Protein AF-A0A349WDJ1-F1 (afdb_monomer)

Sequence (124 aa):
MTLADYLPVLIQILIVIGIGAGILVASHIFGQRAAKSKIKDSPYECGLASDTGGETRYSVKFYITAMLFILFDIDVVFLIPWVLSHRDFVAAGIPILGPMLFFTFVLVAGLIYELKSGALEWEK

Mean predicted aligned error: 7.92 Å

Foldseek 3Di:
DDPVVCVVVVVVVVVVVVVVVVVVVCCVVVPDDDDDDPVVPADDDVPDHDDPPDDDDDDCLVVLVVVVVVVVVVLVVVVVVCVVCVVVCVVVVHPVVVVVVVSVVVVVVVVVVCVVVCSNPPDD

pLDDT: mean 88.57, std 8.14, range [53.84, 98.31]

Solvent-accessible surface area (backbone atoms only — not comparable to full-atom values): 7697 Å² total; per-residue (Å²): 137,59,81,70,75,49,47,66,59,53,53,51,53,52,49,53,52,47,51,55,51,48,52,52,48,48,46,66,72,74,46,90,76,74,82,89,42,79,76,76,76,43,75,91,48,93,87,48,83,72,78,84,84,66,90,77,81,76,64,66,60,64,55,49,47,52,53,52,50,53,52,54,52,55,53,49,64,60,49,50,62,48,68,75,43,44,68,60,38,52,74,70,70,44,78,59,61,62,63,49,51,51,52,52,47,52,54,53,51,50,52,53,50,42,61,73,69,46,64,79,61,84,80,130

Secondary structure (DSSP, 8-state):
--GGGGHHHHHHHHHHHHHHHHHHHHHHHHS-PPPP-TTTSS--STTS-----------HHHHHHHHHHHHHHHHHHHHHHHHHHHHHHHHTT--THHHHHHHHHHHHHHHHHHHHHTTT----

Radius of gyration: 25.5 Å; Cα contacts (8 Å, |Δi|>4): 23; chains: 1; bounding box: 49×48×59 Å

Structure (mmCIF, N/CA/C/O backbone):
data_AF-A0A349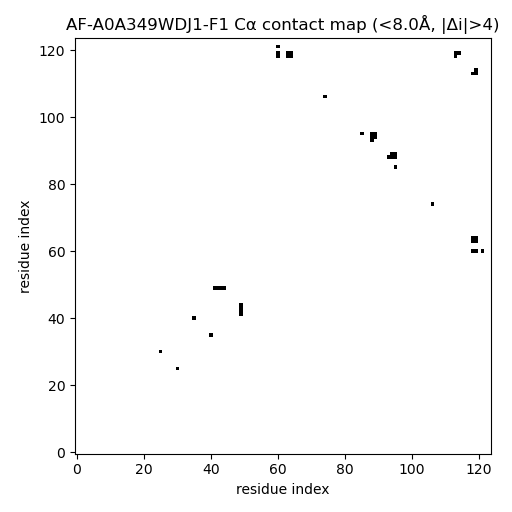WDJ1-F1
#
_entry.id   AF-A0A349WDJ1-F1
#
loop_
_atom_site.group_PDB
_atom_site.id
_atom_site.type_symbol
_atom_site.label_atom_id
_atom_site.label_alt_id
_atom_site.label_comp_id
_atom_site.label_asym_id
_atom_site.label_entity_id
_atom_site.label_seq_id
_atom_site.pdbx_PDB_ins_code
_atom_site.Cartn_x
_atom_site.Cartn_y
_atom_site.Cartn_z
_atom_site.occupancy
_atom_site.B_iso_or_equiv
_atom_site.auth_seq_id
_atom_site.auth_comp_id
_atom_site.auth_asym_id
_atom_site.auth_atom_id
_atom_site.pdbx_PDB_model_num
ATOM 1 N N . MET A 1 1 ? 6.863 -21.993 -15.317 1.00 72.19 1 MET A N 1
ATOM 2 C CA . MET A 1 1 ? 6.132 -22.109 -14.043 1.00 72.19 1 MET A CA 1
ATOM 3 C C . MET A 1 1 ? 4.934 -22.994 -14.285 1.00 72.19 1 MET A C 1
ATOM 5 O O . MET A 1 1 ? 4.154 -22.705 -15.186 1.00 72.19 1 MET A O 1
ATOM 9 N N . THR A 1 2 ? 4.850 -24.112 -13.578 1.00 89.69 2 THR A N 1
ATOM 10 C CA . THR A 1 2 ? 3.674 -24.988 -13.620 1.00 89.69 2 THR A CA 1
ATOM 11 C C . THR A 1 2 ? 2.745 -24.626 -12.466 1.00 89.69 2 THR A C 1
ATOM 13 O O . THR A 1 2 ? 3.179 -24.017 -11.491 1.00 89.69 2 THR A O 1
ATOM 16 N N . LEU A 1 3 ? 1.467 -25.006 -12.537 1.00 85.69 3 LEU A N 1
ATOM 17 C CA . LEU A 1 3 ? 0.526 -24.758 -11.436 1.00 85.69 3 LEU A CA 1
ATOM 18 C C . LEU A 1 3 ? 1.010 -25.375 -10.106 1.00 85.69 3 LEU A C 1
ATOM 20 O O . LEU A 1 3 ? 0.710 -24.854 -9.035 1.00 85.69 3 LEU A O 1
ATOM 24 N N . ALA A 1 4 ? 1.807 -26.446 -10.177 1.00 93.38 4 ALA A N 1
ATOM 25 C CA . ALA A 1 4 ? 2.386 -27.106 -9.014 1.00 93.38 4 ALA A CA 1
ATOM 26 C C . ALA A 1 4 ? 3.361 -26.211 -8.226 1.00 93.38 4 ALA A C 1
ATOM 28 O O . ALA A 1 4 ? 3.482 -26.380 -7.015 1.00 93.38 4 ALA A O 1
ATOM 29 N N . ASP A 1 5 ? 3.984 -25.217 -8.867 1.00 93.69 5 ASP A N 1
ATOM 30 C CA . ASP A 1 5 ? 4.934 -24.306 -8.213 1.00 93.69 5 ASP A CA 1
ATOM 31 C C . ASP A 1 5 ? 4.238 -23.388 -7.184 1.00 93.69 5 ASP A C 1
ATOM 33 O O . ASP A 1 5 ? 4.878 -22.879 -6.266 1.00 93.69 5 ASP A O 1
ATOM 37 N N . TYR A 1 6 ? 2.914 -23.213 -7.291 1.00 94.56 6 TYR A N 1
ATOM 38 C CA . TYR A 1 6 ? 2.098 -22.428 -6.355 1.00 94.56 6 TYR A CA 1
ATOM 39 C C . TYR A 1 6 ? 1.537 -23.254 -5.188 1.00 94.56 6 TYR A C 1
ATOM 41 O O . TYR A 1 6 ? 0.995 -22.691 -4.234 1.00 94.56 6 TYR A O 1
ATOM 49 N N . LEU A 1 7 ? 1.677 -24.584 -5.227 1.00 95.44 7 LEU A N 1
ATOM 50 C CA . LEU A 1 7 ? 1.163 -25.477 -4.188 1.00 95.44 7 LEU A CA 1
ATOM 51 C C . LEU A 1 7 ? 1.736 -25.169 -2.787 1.00 95.44 7 LEU A C 1
ATOM 53 O O . LEU A 1 7 ? 0.948 -25.142 -1.839 1.00 95.44 7 LEU A O 1
ATOM 57 N N . PRO A 1 8 ? 3.041 -24.862 -2.614 1.00 96.06 8 PRO A N 1
ATOM 58 C CA . PRO A 1 8 ? 3.583 -24.481 -1.308 1.00 96.06 8 PRO A CA 1
ATOM 59 C C . PRO A 1 8 ? 2.926 -23.222 -0.727 1.00 96.06 8 PRO A C 1
ATOM 61 O O . PRO A 1 8 ? 2.638 -23.177 0.468 1.00 96.06 8 PRO A O 1
ATOM 64 N N . VAL A 1 9 ? 2.632 -22.226 -1.571 1.00 96.31 9 VAL A N 1
ATOM 65 C CA . VAL A 1 9 ? 1.973 -20.975 -1.157 1.00 96.31 9 VAL A CA 1
ATOM 66 C C . VAL A 1 9 ? 0.547 -21.253 -0.687 1.00 96.31 9 VAL A C 1
ATOM 68 O O . VAL A 1 9 ? 0.133 -20.768 0.365 1.00 96.31 9 VAL A O 1
ATOM 71 N N . LEU A 1 10 ? -0.194 -22.086 -1.423 1.00 96.19 10 LEU A N 1
ATOM 72 C CA . LEU A 1 10 ? -1.543 -22.492 -1.030 1.00 96.19 10 LEU A CA 1
ATOM 73 C C . LEU A 1 10 ? -1.539 -23.233 0.313 1.00 96.19 10 LEU A C 1
ATOM 75 O O . LEU A 1 10 ? -2.344 -22.923 1.190 1.00 96.19 10 LEU A O 1
ATOM 79 N N . ILE A 1 11 ? -0.613 -24.180 0.497 1.00 97.06 11 ILE A N 1
ATOM 80 C CA . ILE A 1 11 ? -0.467 -24.917 1.757 1.00 97.06 11 ILE A CA 1
ATOM 81 C C . ILE A 1 11 ? -0.161 -23.952 2.909 1.00 97.06 11 ILE A C 1
ATOM 83 O O . ILE A 1 11 ? -0.771 -24.062 3.970 1.00 97.06 11 ILE A O 1
ATOM 87 N N . GLN A 1 12 ? 0.723 -22.971 2.704 1.00 97.56 12 GLN A N 1
ATOM 88 C CA . GLN A 1 12 ? 1.040 -21.968 3.720 1.00 97.56 12 GLN A CA 1
ATOM 89 C C . GLN A 1 12 ? -0.190 -21.143 4.125 1.00 97.56 12 GLN A C 1
ATOM 91 O O . GLN A 1 12 ? -0.432 -20.962 5.319 1.00 97.56 12 GLN A O 1
ATOM 96 N N . ILE A 1 13 ? -0.992 -20.683 3.159 1.00 98.00 13 ILE A N 1
ATOM 97 C CA . ILE A 1 13 ? -2.237 -19.946 3.430 1.00 98.00 13 ILE A CA 1
ATOM 98 C C . ILE A 1 13 ? -3.196 -20.803 4.265 1.00 98.00 13 ILE A C 1
ATOM 100 O O . ILE A 1 13 ? -3.732 -20.335 5.271 1.00 98.00 13 ILE A O 1
ATOM 104 N N . LEU A 1 14 ? -3.376 -22.073 3.890 1.00 98.06 14 LEU A N 1
ATOM 105 C CA . LEU A 1 14 ? -4.249 -23.003 4.607 1.00 98.06 14 LEU A CA 1
ATOM 106 C C . LEU A 1 14 ? -3.771 -23.263 6.037 1.00 98.06 14 LEU A C 1
ATOM 108 O O . LEU A 1 14 ? -4.591 -23.298 6.951 1.00 98.06 14 LEU A O 1
ATOM 112 N N . ILE A 1 15 ? -2.461 -23.400 6.251 1.00 98.31 15 ILE A N 1
ATOM 113 C CA . ILE A 1 15 ? -1.883 -23.564 7.589 1.00 98.31 15 ILE A CA 1
ATOM 114 C C . ILE A 1 15 ? -2.142 -22.318 8.442 1.00 98.31 15 ILE A C 1
ATOM 116 O O . ILE A 1 15 ? -2.594 -22.455 9.575 1.00 98.31 15 ILE A O 1
ATOM 120 N N . VAL A 1 16 ? -1.908 -21.110 7.918 1.00 98.00 16 VAL A N 1
ATOM 121 C CA . VAL A 1 16 ? -2.117 -19.858 8.672 1.00 98.00 16 VAL A CA 1
ATOM 122 C C . VAL A 1 16 ? -3.583 -19.689 9.069 1.00 98.00 16 VAL A C 1
ATOM 124 O O . VAL A 1 16 ? -3.882 -19.424 10.235 1.00 98.00 16 VAL A O 1
ATOM 127 N N . ILE A 1 17 ? -4.504 -19.902 8.126 1.00 98.25 17 ILE A N 1
ATOM 128 C CA . ILE A 1 17 ? -5.946 -19.854 8.398 1.00 98.25 17 ILE A CA 1
ATOM 129 C C . ILE A 1 17 ? -6.334 -20.945 9.401 1.00 98.25 17 ILE A C 1
ATOM 131 O O . ILE A 1 17 ? -7.070 -20.671 10.347 1.00 98.25 17 ILE A O 1
ATOM 135 N N . GLY A 1 18 ? -5.814 -22.162 9.233 1.00 98.25 18 GLY A N 1
ATOM 136 C CA . GLY A 1 18 ? -6.082 -23.297 10.113 1.00 98.25 18 GLY A CA 1
ATOM 137 C C . GLY A 1 18 ? -5.610 -23.064 11.547 1.00 98.25 18 GLY A C 1
ATOM 138 O O . GLY A 1 18 ? -6.354 -23.344 12.482 1.00 98.25 18 GLY A O 1
ATOM 139 N N . ILE A 1 19 ? -4.419 -22.492 11.736 1.00 98.25 19 ILE A N 1
ATOM 140 C CA . ILE A 1 19 ? -3.901 -22.121 13.059 1.00 98.25 19 ILE A CA 1
ATOM 141 C C . ILE A 1 19 ? -4.766 -21.017 13.675 1.00 98.25 19 ILE A C 1
ATOM 143 O O . ILE A 1 19 ? -5.197 -21.159 14.817 1.00 98.25 19 ILE A O 1
ATOM 147 N N . GLY A 1 20 ? -5.064 -19.946 12.931 1.00 97.81 20 GLY A N 1
ATOM 148 C CA . GLY A 1 20 ? -5.896 -18.845 13.429 1.00 97.81 20 GLY A CA 1
ATOM 149 C C . GLY A 1 20 ? -7.292 -19.316 13.846 1.00 97.81 20 GLY A C 1
ATOM 150 O O . GLY A 1 20 ? -7.741 -19.044 14.960 1.00 97.81 20 GLY A O 1
ATOM 151 N N . ALA A 1 21 ? -7.948 -20.103 12.993 1.00 97.69 21 ALA A N 1
ATOM 152 C CA . ALA A 1 21 ? -9.237 -20.714 13.296 1.00 97.69 21 ALA A CA 1
ATOM 153 C C . ALA A 1 21 ? -9.142 -21.696 14.472 1.00 97.69 21 ALA A C 1
ATOM 155 O O . ALA A 1 21 ? -9.990 -21.670 15.360 1.00 97.69 21 ALA A O 1
ATOM 156 N N . GLY A 1 22 ? -8.093 -22.520 14.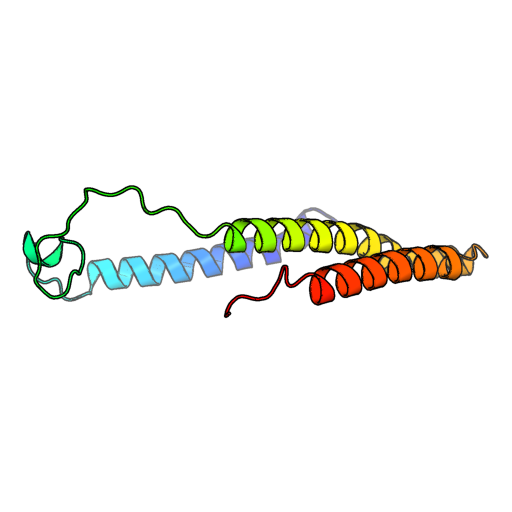522 1.00 97.69 22 GLY A N 1
ATOM 157 C CA . GLY A 1 22 ? -7.847 -23.468 15.606 1.00 97.69 22 GLY A CA 1
ATOM 158 C C . GLY A 1 22 ? -7.700 -22.782 16.963 1.00 97.69 22 GLY A C 1
ATOM 159 O O . GLY A 1 22 ? -8.313 -23.220 17.933 1.00 97.69 22 GLY A O 1
ATOM 160 N N . ILE A 1 23 ? -6.969 -21.665 17.026 1.00 96.94 23 ILE A N 1
ATOM 161 C CA . ILE A 1 23 ? -6.834 -20.848 18.240 1.00 96.94 23 ILE A CA 1
ATOM 162 C C . ILE A 1 23 ? -8.191 -20.273 18.656 1.00 96.94 23 ILE A C 1
ATOM 164 O O . ILE A 1 23 ? -8.557 -20.367 19.828 1.00 96.94 23 ILE A O 1
ATOM 168 N N . LEU A 1 24 ? -8.961 -19.715 17.716 1.00 96.31 24 LEU A N 1
ATOM 169 C CA . LEU A 1 24 ? -10.291 -19.171 18.010 1.00 96.31 24 LEU A CA 1
ATOM 170 C C . LEU A 1 24 ? -11.256 -20.256 18.507 1.00 96.31 24 LEU A C 1
ATOM 172 O O . LEU A 1 24 ? -11.977 -20.027 19.476 1.00 96.31 24 LEU A O 1
ATOM 176 N N . VAL A 1 25 ? -11.246 -21.447 17.902 1.00 96.25 25 VAL A N 1
ATOM 177 C CA . VAL A 1 25 ? -12.072 -22.592 18.320 1.00 96.25 25 VAL A CA 1
ATOM 178 C C . VAL A 1 25 ? -11.641 -23.107 19.692 1.00 96.25 25 VAL A C 1
ATOM 180 O O . VAL A 1 25 ? -12.488 -23.300 20.562 1.00 96.25 25 VAL A O 1
ATOM 183 N N . ALA A 1 26 ? -10.340 -23.274 19.928 1.00 95.69 26 ALA A N 1
ATOM 184 C CA . ALA A 1 26 ? -9.822 -23.682 21.229 1.00 95.69 26 ALA A CA 1
ATOM 185 C C . ALA A 1 26 ? -10.196 -22.663 22.316 1.00 95.69 26 ALA A C 1
ATOM 187 O O . ALA A 1 26 ? -10.696 -23.046 23.370 1.00 95.69 26 ALA A O 1
ATOM 188 N N . SER A 1 27 ? -10.049 -21.363 22.043 1.00 94.12 27 SER A N 1
ATOM 189 C CA . SER A 1 27 ? -10.490 -20.294 22.946 1.00 94.12 27 SER A CA 1
ATOM 190 C C . SER A 1 27 ? -12.005 -20.332 23.179 1.00 94.12 27 SER A C 1
ATOM 192 O O . SER A 1 27 ? -12.468 -20.168 24.306 1.00 94.12 27 SER A O 1
ATOM 194 N N . HIS A 1 28 ? -12.792 -20.619 22.140 1.00 90.31 28 HIS A N 1
ATOM 195 C CA . HIS A 1 28 ? -14.244 -20.734 22.240 1.00 90.31 28 HIS A CA 1
ATOM 196 C C . HIS A 1 28 ? -14.684 -21.910 23.127 1.00 90.31 28 HIS A C 1
ATOM 198 O O . HIS A 1 28 ? -15.669 -21.762 23.851 1.00 90.31 28 HIS A O 1
ATOM 204 N N . ILE A 1 29 ? -13.981 -23.048 23.061 1.00 94.00 29 ILE A N 1
ATOM 205 C CA . ILE A 1 29 ? -14.301 -24.285 23.794 1.00 94.00 29 ILE A CA 1
ATOM 206 C C . ILE A 1 29 ? -13.759 -24.250 25.227 1.00 94.00 29 ILE A C 1
ATOM 208 O O . ILE A 1 29 ? -14.487 -24.568 26.163 1.00 94.00 29 ILE A O 1
ATOM 212 N N . PHE A 1 30 ? -12.491 -23.874 25.403 1.00 93.69 30 PHE A N 1
ATOM 213 C CA . PHE A 1 30 ? -11.793 -23.932 26.692 1.00 93.69 30 PHE A CA 1
ATOM 214 C C . PHE A 1 30 ? -11.828 -22.611 27.474 1.00 93.69 30 PHE A C 1
ATOM 216 O O . PHE A 1 30 ? -11.446 -22.577 28.643 1.00 93.69 30 PHE A O 1
ATOM 223 N N . GLY A 1 31 ? -12.263 -21.511 26.855 1.00 87.94 31 GLY A N 1
ATOM 224 C CA . GLY A 1 31 ? -12.324 -20.201 27.494 1.00 87.94 31 GLY A CA 1
ATOM 225 C C . GLY A 1 31 ? -13.380 -20.126 28.597 1.00 87.94 31 GLY A C 1
ATOM 226 O O . GLY A 1 31 ? -14.515 -20.578 28.435 1.00 87.94 31 GLY A O 1
ATOM 227 N N . GLN A 1 32 ? -13.026 -19.492 29.717 1.00 80.75 32 GLN A N 1
ATOM 228 C CA . GLN A 1 32 ? -13.964 -19.213 30.801 1.00 80.75 32 GLN A CA 1
ATOM 229 C C . GLN A 1 32 ? -15.030 -18.225 30.322 1.00 80.75 32 GLN A C 1
ATOM 231 O O . GLN A 1 32 ? -14.757 -17.049 30.077 1.00 80.75 32 GLN A O 1
ATOM 236 N N . ARG A 1 33 ? -16.267 -18.706 30.183 1.00 75.12 33 ARG A N 1
ATOM 237 C CA . ARG A 1 33 ? -17.401 -17.867 29.799 1.00 75.12 33 ARG A CA 1
ATOM 238 C C . ARG A 1 33 ? -18.132 -17.365 31.016 1.00 75.12 33 ARG A C 1
ATOM 240 O O . ARG A 1 33 ? -18.653 -18.144 31.807 1.00 75.12 33 ARG A O 1
ATOM 247 N N . ALA A 1 34 ? -18.253 -16.051 31.107 1.00 73.25 34 ALA A N 1
ATOM 248 C CA . ALA A 1 34 ? -19.247 -15.477 31.983 1.00 73.25 34 ALA A CA 1
ATOM 249 C C . ALA A 1 34 ? -20.642 -15.595 31.348 1.00 73.25 34 ALA A C 1
ATOM 251 O O . ALA A 1 34 ? -20.775 -15.562 30.123 1.00 73.25 34 ALA A O 1
ATOM 252 N N . ALA A 1 35 ? -21.681 -15.711 32.179 1.00 81.94 35 ALA A N 1
ATOM 253 C CA . ALA A 1 35 ? -23.060 -15.717 31.705 1.00 81.94 35 ALA A CA 1
ATOM 254 C C . ALA A 1 35 ? -23.335 -14.478 30.839 1.00 81.94 35 ALA A C 1
ATOM 256 O O . ALA A 1 35 ? -22.929 -13.362 31.196 1.00 81.94 35 ALA A O 1
ATOM 257 N N . LYS A 1 36 ? -24.017 -14.689 29.706 1.00 83.12 36 LYS A N 1
ATOM 258 C CA . LYS A 1 36 ? -24.480 -13.592 28.857 1.00 83.12 36 LYS A CA 1
ATOM 259 C C . LYS A 1 36 ? -25.395 -12.693 29.677 1.00 83.12 36 LYS A C 1
ATOM 261 O O . LYS A 1 36 ? -26.269 -13.168 30.398 1.00 83.12 36 LYS A O 1
ATOM 266 N N . SER A 1 37 ? -25.169 -11.395 29.580 1.00 85.50 37 SER A N 1
ATOM 267 C CA . SER A 1 37 ? -25.973 -10.377 30.241 1.00 85.50 37 SER A CA 1
ATOM 268 C C . SER A 1 37 ? -26.140 -9.227 29.273 1.00 85.50 37 SER A C 1
ATOM 270 O O . SER A 1 37 ? -25.201 -8.889 28.555 1.00 85.50 37 SER A O 1
ATOM 272 N N . LYS A 1 38 ? -27.308 -8.582 29.308 1.00 84.06 38 LYS A N 1
ATOM 273 C CA . LYS A 1 38 ? -27.618 -7.414 28.478 1.00 84.06 38 LYS A CA 1
ATOM 274 C C . LYS A 1 38 ? -26.547 -6.317 28.580 1.00 84.06 38 LYS A C 1
ATOM 276 O O . LYS A 1 38 ? -26.303 -5.633 27.602 1.00 84.06 38 LYS A O 1
ATOM 281 N N . ILE A 1 39 ? -25.905 -6.189 29.745 1.00 83.25 39 ILE A N 1
ATOM 282 C CA . ILE A 1 39 ? -24.837 -5.208 30.004 1.00 83.25 39 ILE A CA 1
ATOM 283 C C . ILE A 1 39 ? -23.490 -5.644 29.396 1.00 83.25 39 ILE A C 1
ATOM 285 O O . ILE A 1 39 ? -22.686 -4.808 29.011 1.00 83.25 39 ILE A O 1
ATOM 289 N N . LYS A 1 40 ? -23.210 -6.951 29.311 1.00 83.25 40 LYS A N 1
ATOM 290 C CA . LYS A 1 40 ? -21.955 -7.458 28.721 1.00 83.25 40 LYS A CA 1
ATOM 291 C C . LYS A 1 40 ? -21.976 -7.441 27.200 1.00 83.25 40 LYS A C 1
ATOM 293 O O . LYS A 1 40 ? -20.929 -7.290 26.586 1.00 83.25 40 LYS A O 1
ATOM 298 N N . ASP A 1 41 ? -23.167 -7.600 26.634 1.00 88.00 41 ASP A N 1
ATOM 299 C CA . ASP A 1 41 ? -23.390 -7.619 25.192 1.00 88.00 41 ASP A CA 1
ATOM 300 C C . ASP A 1 41 ? -23.763 -6.221 24.643 1.00 88.00 41 ASP A C 1
ATOM 302 O O . ASP A 1 41 ? -24.042 -6.092 23.452 1.00 88.00 41 ASP A O 1
ATOM 306 N N . SER A 1 42 ? -23.787 -5.172 25.481 1.00 87.00 42 SER A N 1
ATOM 307 C CA . SER A 1 42 ? -24.007 -3.785 25.042 1.00 87.00 42 SER A CA 1
ATOM 308 C C . SER A 1 42 ? -22.694 -3.083 24.664 1.00 87.00 42 SER A C 1
ATOM 310 O O . SER A 1 42 ? -21.667 -3.365 25.288 1.00 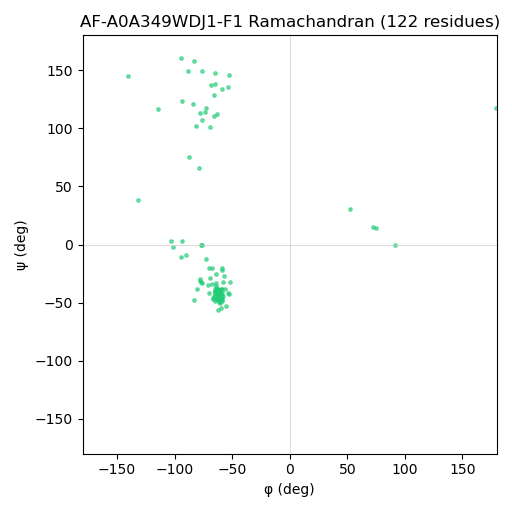87.00 42 SER A O 1
ATOM 312 N N . PRO A 1 43 ? -22.711 -2.133 23.705 1.00 88.12 43 PRO A N 1
ATOM 313 C CA . PRO A 1 43 ? -21.555 -1.295 23.394 1.00 88.12 43 PRO A CA 1
ATOM 314 C C . PRO A 1 43 ? -20.993 -0.595 24.634 1.00 88.12 43 PRO A C 1
ATOM 316 O O . PRO A 1 43 ? -21.730 -0.218 25.548 1.00 88.12 43 PRO A O 1
ATOM 319 N N . TYR A 1 44 ? -19.674 -0.427 24.664 1.00 85.88 44 TYR A N 1
A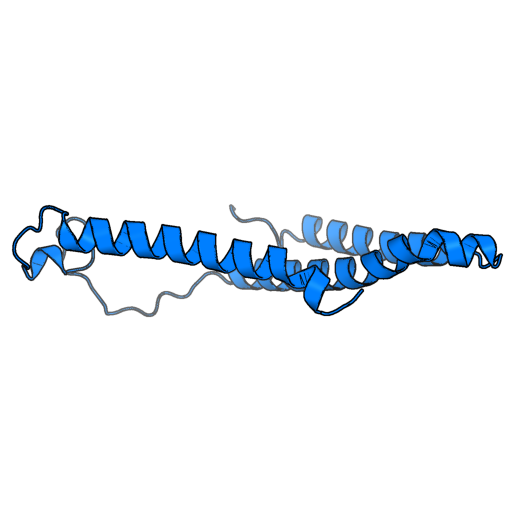TOM 320 C CA . TYR A 1 44 ? -19.000 0.253 25.761 1.00 85.88 44 TYR A CA 1
ATOM 321 C C . TYR A 1 44 ? -19.156 1.773 25.628 1.00 85.88 44 TYR A C 1
ATOM 323 O O . TYR A 1 44 ? -18.582 2.369 24.725 1.00 85.88 44 TYR A O 1
ATOM 331 N N . GLU A 1 45 ? -19.890 2.384 26.559 1.00 87.56 45 GLU A N 1
ATOM 332 C CA . GLU A 1 45 ? -20.160 3.835 26.614 1.00 87.56 45 GLU A CA 1
ATOM 333 C C . GLU A 1 45 ? -19.904 4.399 28.024 1.00 87.56 45 GLU A C 1
ATOM 335 O O . GLU A 1 45 ? -20.667 5.199 28.562 1.00 87.56 45 GLU A O 1
ATOM 340 N N . CYS A 1 46 ? -18.857 3.905 28.697 1.00 85.25 46 CYS A N 1
ATOM 341 C CA . CYS A 1 46 ? -18.483 4.325 30.059 1.00 85.25 46 CYS A CA 1
ATOM 342 C C . CYS A 1 46 ? -19.637 4.254 31.092 1.00 85.25 46 CYS A C 1
ATOM 344 O O . CYS A 1 46 ? -19.669 5.026 32.048 1.00 85.25 46 CYS A O 1
ATOM 346 N N . GLY A 1 47 ? -20.582 3.321 30.916 1.00 81.94 47 GLY A N 1
ATOM 347 C CA . GLY A 1 47 ? -21.737 3.129 31.805 1.00 81.94 47 GLY A CA 1
ATOM 348 C C . GLY A 1 47 ? -23.000 3.905 31.415 1.00 81.94 47 GLY A C 1
ATOM 349 O O . GLY A 1 47 ? -24.020 3.762 32.090 1.00 81.94 47 GLY A O 1
ATOM 350 N N . LEU A 1 48 ? -22.960 4.688 30.333 1.00 80.50 48 LEU A N 1
ATOM 351 C CA . LEU A 1 48 ? -24.136 5.327 29.744 1.00 80.50 48 LEU A CA 1
ATOM 352 C C . LEU A 1 48 ? -24.883 4.360 28.817 1.00 80.50 48 LEU A C 1
ATOM 354 O O . LEU A 1 48 ? -24.329 3.376 28.325 1.00 80.50 48 LEU A O 1
ATOM 358 N N . ALA A 1 49 ? -26.170 4.632 28.592 1.00 81.00 49 ALA A N 1
ATOM 359 C CA . ALA A 1 49 ? -26.927 3.922 27.572 1.00 81.00 49 ALA A CA 1
ATOM 360 C C . ALA A 1 49 ? -26.351 4.281 26.198 1.00 81.00 49 ALA A C 1
ATOM 362 O O . ALA A 1 49 ? -26.202 5.461 25.889 1.00 81.00 49 ALA A O 1
ATOM 363 N N . SER A 1 50 ? -26.037 3.270 25.389 1.00 74.31 50 SER A N 1
ATOM 364 C CA . SER A 1 50 ? -25.531 3.483 24.038 1.00 74.31 50 SER A CA 1
ATOM 365 C C . SER A 1 50 ? -26.582 4.184 23.189 1.00 74.31 50 SER A C 1
ATOM 367 O O . SER A 1 50 ? -27.626 3.595 22.891 1.00 74.31 50 SER A O 1
ATOM 369 N N . ASP A 1 51 ? -26.309 5.430 22.817 1.00 71.50 51 ASP A N 1
ATOM 370 C CA . ASP A 1 51 ? -27.155 6.176 21.903 1.00 71.50 51 ASP A CA 1
ATOM 371 C C . ASP A 1 51 ? -26.806 5.768 20.468 1.00 71.50 51 ASP A C 1
ATOM 373 O O . ASP A 1 51 ? -25.783 6.151 19.908 1.00 71.50 51 ASP A O 1
ATOM 377 N N . THR A 1 52 ? -27.644 4.923 19.873 1.00 65.88 52 THR A N 1
ATOM 378 C CA . THR A 1 52 ? -27.555 4.557 18.448 1.00 65.88 52 THR A CA 1
ATOM 379 C C . THR A 1 52 ? -28.081 5.662 17.520 1.00 65.88 52 THR A C 1
ATOM 381 O O . THR A 1 52 ? -28.105 5.483 16.303 1.00 65.88 52 THR A O 1
ATOM 384 N N . GLY A 1 53 ? -28.546 6.787 18.072 1.00 62.75 53 GLY A N 1
ATOM 385 C CA . GLY A 1 53 ? -29.157 7.889 17.341 1.00 62.75 53 GLY A CA 1
ATOM 386 C C . GLY A 1 53 ? -28.149 8.919 16.839 1.00 62.75 53 GLY A C 1
ATOM 387 O O . GLY A 1 53 ? -28.080 10.026 17.360 1.00 62.75 53 GLY A O 1
ATOM 388 N N . GLY A 1 54 ? -27.402 8.599 15.786 1.00 66.44 54 GLY A N 1
ATOM 389 C CA . GLY A 1 54 ? -26.589 9.602 15.104 1.00 66.44 54 GLY A CA 1
ATOM 390 C C . GLY A 1 54 ? -25.801 9.028 13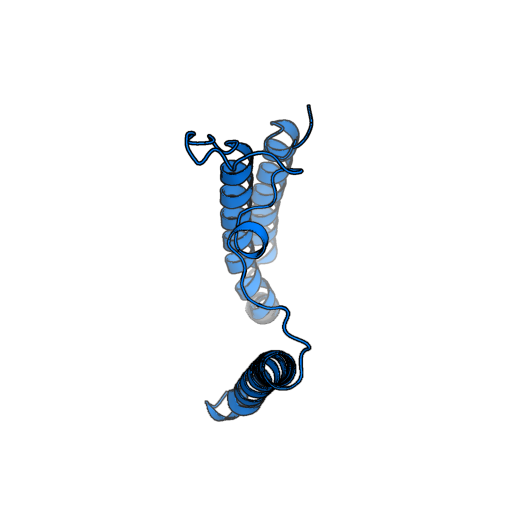.941 1.00 66.44 54 GLY A C 1
ATOM 391 O O . GLY A 1 54 ? -24.918 8.197 14.134 1.00 66.44 54 GLY A O 1
ATOM 392 N N . GLU A 1 55 ? -26.077 9.496 12.725 1.00 71.69 55 GLU A N 1
ATOM 393 C CA . GLU A 1 55 ? -25.140 9.297 11.622 1.00 71.69 55 GLU A CA 1
ATOM 394 C C . GLU A 1 55 ? -23.900 10.149 11.896 1.00 71.69 55 GLU A C 1
ATOM 396 O O . GLU A 1 55 ? -23.895 11.370 11.707 1.00 71.69 55 GLU A O 1
ATOM 401 N N . THR A 1 56 ? -22.834 9.515 12.378 1.00 72.69 56 THR A N 1
ATOM 402 C CA . THR A 1 56 ? -21.540 10.178 12.483 1.00 72.69 56 THR A CA 1
ATOM 403 C C . THR A 1 56 ? -20.970 10.330 11.078 1.00 72.69 56 THR A C 1
ATOM 405 O O . THR A 1 56 ? -20.730 9.365 10.352 1.00 72.69 56 THR A O 1
ATOM 408 N N . ARG A 1 57 ? -20.774 11.579 10.647 1.00 79.50 57 ARG A N 1
ATOM 409 C CA . ARG A 1 57 ? -20.079 11.852 9.389 1.00 79.50 57 ARG A CA 1
ATOM 410 C C . ARG A 1 57 ? -18.596 11.582 9.599 1.00 79.50 57 ARG A C 1
ATOM 412 O O . ARG A 1 57 ? -17.935 12.294 10.352 1.00 79.50 57 ARG A O 1
ATOM 419 N N . TYR A 1 58 ? -18.077 10.565 8.923 1.00 82.25 58 TYR A N 1
ATOM 420 C CA . TYR A 1 58 ? -16.642 10.320 8.881 1.00 82.25 58 TYR A CA 1
ATOM 421 C C . TYR A 1 58 ? -15.922 11.462 8.158 1.00 82.25 58 TYR A C 1
ATOM 423 O O . TYR A 1 58 ? -16.455 12.085 7.238 1.00 82.25 58 TYR A O 1
ATOM 431 N N . SER A 1 59 ? -14.693 11.744 8.586 1.00 87.19 59 SER A N 1
ATOM 432 C CA . SER A 1 59 ? -13.874 12.778 7.959 1.00 87.19 59 SER A CA 1
ATOM 433 C C . SER A 1 59 ? -13.533 12.408 6.514 1.00 87.19 59 SER A C 1
ATOM 435 O O . SER A 1 59 ? -13.124 11.281 6.234 1.00 87.19 59 SER A O 1
ATOM 437 N N . VAL A 1 60 ? -13.603 13.388 5.608 1.00 87.75 60 VAL A N 1
ATOM 438 C CA . VAL A 1 60 ? -13.177 13.248 4.200 1.00 87.75 60 VAL A CA 1
ATOM 439 C C . VAL A 1 60 ? -11.697 12.852 4.091 1.00 87.75 60 VAL A C 1
ATOM 441 O O . VAL A 1 60 ? -11.283 12.279 3.088 1.00 87.75 60 VAL A O 1
ATOM 444 N N . LYS A 1 61 ? -10.902 13.078 5.145 1.00 86.94 61 LYS A N 1
ATOM 445 C CA . LYS A 1 61 ? -9.489 12.683 5.213 1.00 86.94 61 LYS A CA 1
ATOM 446 C C . LYS A 1 61 ? -9.280 11.195 4.902 1.00 86.94 61 LYS A C 1
ATOM 448 O O . LYS A 1 61 ? -8.402 10.875 4.113 1.00 86.94 61 LYS A O 1
ATOM 453 N N . PHE A 1 62 ? -10.141 10.301 5.405 1.00 88.94 62 PHE A N 1
ATOM 454 C CA . PHE A 1 62 ? -10.049 8.865 5.098 1.00 88.94 62 PHE A CA 1
ATOM 455 C C . PHE A 1 62 ? -10.217 8.568 3.604 1.00 88.94 62 PHE A C 1
ATOM 457 O O . PHE A 1 62 ? -9.514 7.719 3.058 1.00 88.94 62 PHE A O 1
ATOM 464 N N . TYR A 1 63 ? -11.125 9.288 2.940 1.00 90.38 63 TYR A N 1
ATOM 465 C CA . TYR A 1 63 ? -11.344 9.156 1.503 1.00 90.38 63 TYR A CA 1
ATOM 466 C C . TYR A 1 63 ? -10.129 9.642 0.709 1.00 90.38 63 TYR A C 1
ATOM 468 O O . TYR A 1 63 ? -9.663 8.934 -0.181 1.00 90.38 63 TYR A O 1
ATOM 476 N N . ILE A 1 64 ? -9.589 10.816 1.056 1.00 89.75 64 ILE A N 1
ATOM 477 C CA . ILE A 1 64 ? -8.419 11.386 0.376 1.00 89.75 64 ILE A CA 1
ATOM 478 C C . ILE A 1 64 ? -7.234 10.426 0.488 1.00 89.75 64 ILE A C 1
ATOM 480 O O . ILE A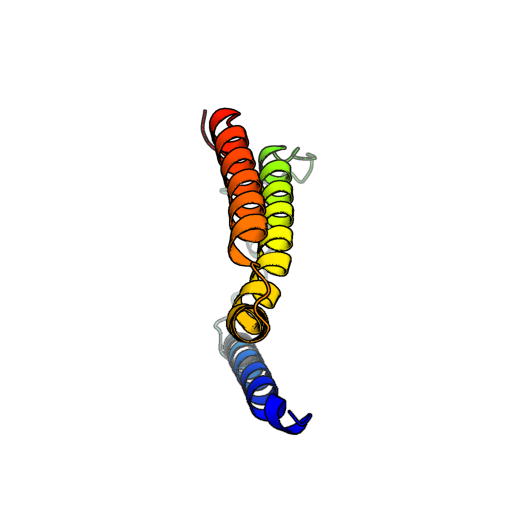 1 64 ? -6.628 10.096 -0.525 1.00 89.75 64 ILE A O 1
ATOM 484 N N . THR A 1 65 ? -6.948 9.891 1.675 1.00 89.31 65 THR A N 1
ATOM 485 C CA . THR A 1 65 ? -5.841 8.941 1.845 1.00 89.31 65 THR A CA 1
ATOM 486 C C . THR A 1 65 ? -6.052 7.647 1.067 1.00 89.31 65 THR A C 1
ATOM 488 O O . THR A 1 65 ? -5.120 7.178 0.423 1.00 89.31 65 THR A O 1
ATOM 491 N N . ALA A 1 66 ? -7.258 7.071 1.088 1.00 92.44 66 ALA A N 1
ATOM 492 C CA . ALA A 1 66 ? -7.540 5.850 0.333 1.00 92.44 66 ALA A CA 1
ATOM 493 C C . ALA A 1 66 ? -7.394 6.071 -1.181 1.00 92.44 66 ALA A C 1
ATOM 495 O O . ALA A 1 66 ? -6.811 5.241 -1.874 1.00 92.44 66 ALA A O 1
ATOM 496 N N . MET A 1 67 ? -7.875 7.210 -1.685 1.00 91.25 67 MET A N 1
ATOM 497 C CA . MET A 1 67 ? -7.741 7.592 -3.090 1.00 91.25 67 MET A CA 1
ATOM 498 C C . MET A 1 67 ? -6.270 7.757 -3.494 1.00 91.25 67 MET A C 1
ATOM 500 O O . MET A 1 67 ? -5.865 7.218 -4.521 1.00 91.25 67 MET A O 1
ATOM 504 N N . LEU A 1 68 ? -5.465 8.441 -2.672 1.00 90.25 68 LEU A N 1
ATOM 505 C CA . LEU A 1 68 ? -4.026 8.603 -2.908 1.00 90.25 68 LEU A CA 1
ATOM 506 C C . LEU A 1 68 ? -3.278 7.265 -2.867 1.00 90.25 68 LEU A C 1
ATOM 508 O O . LEU A 1 68 ? -2.418 7.014 -3.707 1.00 90.25 68 LEU A O 1
ATOM 512 N N . PHE A 1 69 ? -3.636 6.379 -1.933 1.00 91.19 69 PHE A N 1
ATOM 513 C CA . PHE A 1 69 ? -3.055 5.040 -1.854 1.00 91.19 69 PHE A CA 1
ATOM 514 C C . PHE A 1 69 ? -3.326 4.224 -3.122 1.00 91.19 69 PHE A C 1
ATOM 516 O O . PHE A 1 69 ? -2.405 3.619 -3.658 1.00 91.19 69 PHE A O 1
ATOM 523 N N . ILE A 1 70 ? -4.562 4.244 -3.633 1.00 93.75 70 ILE A N 1
ATOM 524 C CA . ILE A 1 70 ? -4.921 3.535 -4.871 1.00 93.75 70 ILE A CA 1
ATOM 525 C C . ILE A 1 70 ? -4.136 4.086 -6.065 1.00 93.75 70 ILE A C 1
ATOM 527 O O . ILE A 1 70 ? -3.664 3.310 -6.893 1.00 93.75 70 ILE A O 1
ATOM 531 N N . LEU A 1 71 ? -3.988 5.412 -6.157 1.00 90.75 71 LEU A N 1
ATOM 532 C CA . LEU A 1 71 ? -3.238 6.049 -7.239 1.00 90.75 71 LEU A CA 1
ATOM 533 C C . LEU A 1 71 ? -1.771 5.597 -7.214 1.00 90.75 71 LEU A C 1
ATOM 535 O O . LEU A 1 71 ? -1.271 5.093 -8.218 1.00 90.75 71 LEU A O 1
ATOM 539 N N . PHE A 1 72 ? -1.128 5.659 -6.046 1.00 89.06 72 PHE A N 1
ATOM 540 C CA . PHE A 1 72 ? 0.258 5.219 -5.888 1.00 89.06 72 PHE A CA 1
ATOM 541 C C . PHE A 1 72 ? 0.445 3.709 -6.128 1.00 89.06 72 PHE A C 1
ATOM 543 O O . PHE A 1 72 ? 1.457 3.292 -6.688 1.00 89.06 72 PHE A O 1
ATOM 550 N N . ASP A 1 73 ? -0.519 2.871 -5.736 1.00 93.50 73 ASP A N 1
ATOM 551 C CA . ASP A 1 73 ? -0.461 1.423 -5.979 1.00 93.50 73 ASP A CA 1
ATOM 552 C C . ASP A 1 73 ? -0.509 1.101 -7.484 1.00 93.50 73 ASP A C 1
ATOM 554 O O . ASP A 1 73 ? 0.275 0.293 -7.986 1.00 93.50 73 ASP A O 1
ATOM 558 N N . ILE A 1 74 ? -1.350 1.814 -8.244 1.00 91.38 74 ILE A N 1
ATOM 559 C CA . ILE A 1 74 ? -1.401 1.706 -9.712 1.00 91.38 74 ILE A CA 1
ATOM 560 C C . ILE A 1 74 ? -0.057 2.093 -10.342 1.00 91.38 74 ILE A C 1
ATOM 562 O O . ILE A 1 74 ? 0.407 1.425 -11.270 1.00 91.38 74 ILE A O 1
ATOM 566 N N . ASP A 1 75 ? 0.601 3.129 -9.831 1.00 90.06 75 ASP A N 1
ATOM 567 C CA . ASP A 1 75 ? 1.906 3.547 -10.337 1.00 90.06 75 ASP A CA 1
ATOM 568 C C . ASP A 1 75 ? 2.976 2.462 -10.140 1.00 90.06 75 ASP A C 1
ATOM 570 O O . ASP A 1 75 ? 3.764 2.172 -11.046 1.00 90.06 75 ASP A O 1
ATOM 574 N N . VAL A 1 76 ? 2.974 1.797 -8.980 1.00 90.81 76 VAL A N 1
ATOM 575 C CA . VAL A 1 76 ? 3.879 0.674 -8.689 1.00 90.81 76 VAL A CA 1
ATOM 576 C C . VAL A 1 76 ? 3.613 -0.510 -9.621 1.00 90.81 76 VAL A C 1
ATOM 578 O O . VAL A 1 76 ? 4.565 -1.141 -10.094 1.00 90.81 76 VAL A O 1
ATOM 581 N N . VAL A 1 77 ? 2.348 -0.780 -9.961 1.00 94.00 77 VAL A N 1
ATOM 582 C CA . VAL A 1 77 ? 1.984 -1.814 -10.944 1.00 94.00 77 VAL A CA 1
ATOM 583 C C . VAL A 1 77 ? 2.636 -1.555 -12.309 1.00 94.00 77 VAL A C 1
ATOM 585 O O . VAL A 1 77 ? 3.020 -2.515 -12.975 1.00 94.00 77 VAL A O 1
ATOM 588 N N . PHE A 1 78 ? 2.848 -0.297 -12.715 1.00 90.06 78 PHE A N 1
ATOM 589 C CA . PHE A 1 78 ? 3.591 0.027 -13.942 1.00 90.06 78 PHE A CA 1
ATOM 590 C C . PHE A 1 78 ? 5.113 -0.104 -13.794 1.00 90.06 78 PHE A C 1
ATOM 592 O O . PHE A 1 78 ? 5.798 -0.480 -14.749 1.00 90.06 78 PHE A O 1
ATOM 599 N N . LEU A 1 79 ? 5.659 0.165 -12.606 1.00 91.62 79 LEU A N 1
ATOM 600 C CA . LEU A 1 79 ? 7.097 0.055 -12.352 1.00 91.62 79 LEU A CA 1
ATOM 601 C C . LEU A 1 79 ? 7.584 -1.402 -12.320 1.00 91.62 79 LEU A C 1
ATOM 603 O O . LEU A 1 79 ? 8.689 -1.681 -12.787 1.00 91.62 79 LEU A O 1
ATOM 607 N N . ILE A 1 80 ? 6.778 -2.343 -11.814 1.00 93.12 80 ILE A N 1
ATOM 608 C CA . ILE A 1 80 ? 7.186 -3.751 -11.659 1.00 93.12 80 ILE A CA 1
ATOM 609 C C . ILE A 1 80 ? 7.583 -4.402 -13.001 1.00 93.12 80 ILE A C 1
ATOM 611 O O . ILE A 1 80 ? 8.709 -4.903 -13.095 1.00 93.12 80 ILE A O 1
ATOM 615 N N . PRO A 1 81 ? 6.746 -4.395 -14.062 1.00 91.69 81 PRO A N 1
ATOM 616 C CA . PRO A 1 81 ? 7.108 -4.991 -15.347 1.00 91.69 81 PRO A CA 1
ATOM 617 C C . PRO A 1 81 ? 8.368 -4.375 -15.947 1.00 91.69 81 PRO A C 1
ATOM 619 O O . PRO A 1 81 ? 9.192 -5.099 -16.508 1.00 91.69 81 PRO A O 1
ATOM 622 N N . TRP A 1 82 ? 8.547 -3.057 -15.802 1.00 90.00 82 TRP A N 1
ATOM 623 C CA . TRP A 1 82 ? 9.751 -2.377 -16.269 1.00 90.00 82 TRP A CA 1
ATOM 624 C C . TRP A 1 82 ? 11.007 -2.910 -15.576 1.00 90.00 82 TRP A C 1
ATOM 626 O O . TRP A 1 82 ? 11.957 -3.285 -16.260 1.00 90.00 82 TRP A O 1
ATOM 636 N N . VAL A 1 83 ? 11.012 -2.998 -14.241 1.00 91.25 83 VAL A N 1
ATOM 637 C CA . VAL A 1 83 ? 12.172 -3.508 -13.490 1.00 91.25 83 VAL A CA 1
ATOM 638 C C . VAL A 1 83 ? 12.504 -4.941 -13.907 1.00 91.25 83 VAL A C 1
ATOM 640 O O . VAL A 1 83 ? 13.674 -5.266 -14.117 1.00 91.25 83 VAL A O 1
ATOM 643 N N . LEU A 1 84 ? 11.484 -5.787 -14.079 1.00 93.62 84 LEU A N 1
ATOM 644 C CA . LEU A 1 84 ? 11.664 -7.192 -14.449 1.00 93.62 84 LEU A CA 1
ATOM 645 C C . LEU A 1 84 ? 12.225 -7.376 -15.870 1.00 93.62 84 LEU A C 1
ATOM 647 O O . LEU A 1 84 ? 13.009 -8.294 -16.093 1.00 93.62 84 LEU A O 1
ATOM 651 N N . SER A 1 85 ? 11.863 -6.501 -16.810 1.00 91.88 85 SER A N 1
ATOM 652 C CA . SER A 1 85 ? 12.258 -6.582 -18.229 1.00 91.88 85 SER A CA 1
ATOM 653 C C . SER A 1 85 ? 13.404 -5.641 -18.621 1.00 91.88 85 SER A C 1
ATOM 655 O O . SER A 1 85 ? 13.875 -5.665 -19.759 1.00 91.88 85 SER A O 1
ATOM 657 N N . HIS A 1 86 ? 13.910 -4.827 -17.688 1.00 91.06 86 HIS A N 1
ATOM 658 C CA . HIS A 1 86 ? 14.950 -3.828 -17.948 1.00 91.06 86 HIS A CA 1
ATOM 659 C C . HIS A 1 86 ? 16.190 -4.422 -18.634 1.00 91.06 86 HIS A C 1
ATOM 661 O O . HIS A 1 86 ? 16.722 -3.839 -19.578 1.00 91.06 86 HIS A O 1
ATOM 667 N N . ARG A 1 87 ? 16.644 -5.601 -18.186 1.00 90.50 87 ARG A N 1
ATOM 668 C CA . ARG A 1 87 ? 17.827 -6.268 -18.756 1.00 90.50 87 ARG A CA 1
ATOM 669 C C . ARG A 1 87 ? 17.621 -6.655 -20.219 1.00 90.50 87 ARG A C 1
ATOM 671 O O . ARG A 1 87 ? 18.549 -6.491 -21.007 1.00 90.50 87 ARG A O 1
ATOM 678 N N . ASP A 1 88 ? 16.423 -7.111 -20.571 1.00 92.56 88 ASP A N 1
ATOM 679 C CA . ASP A 1 88 ? 16.086 -7.534 -21.931 1.00 92.56 88 ASP A CA 1
ATOM 680 C C . ASP A 1 88 ? 16.016 -6.326 -22.870 1.00 92.56 88 ASP A C 1
ATOM 682 O O . ASP A 1 88 ? 16.578 -6.354 -23.964 1.00 92.56 88 ASP A O 1
ATOM 686 N N . PHE A 1 89 ? 15.420 -5.219 -22.412 1.00 92.19 89 PHE A N 1
ATOM 687 C CA . PHE A 1 89 ? 15.393 -3.963 -23.166 1.00 92.19 89 PHE A CA 1
ATOM 688 C C . PHE A 1 89 ? 16.792 -3.393 -23.412 1.00 92.19 89 PHE A C 1
ATOM 690 O O . PHE A 1 89 ? 17.100 -2.985 -24.532 1.00 92.19 89 PHE A O 1
ATOM 697 N N . VAL A 1 90 ? 17.655 -3.402 -22.393 1.00 90.62 90 VAL A N 1
ATOM 698 C CA . VAL A 1 90 ? 19.046 -2.947 -22.531 1.00 90.62 90 VAL A CA 1
ATOM 699 C C . VAL A 1 90 ? 19.827 -3.855 -23.483 1.00 90.62 90 VAL A C 1
ATOM 701 O O . VAL A 1 90 ? 20.558 -3.351 -24.332 1.00 90.62 90 VAL A O 1
ATOM 704 N N . ALA A 1 91 ? 19.646 -5.177 -23.399 1.00 92.31 91 ALA A N 1
ATOM 705 C CA . ALA A 1 91 ? 20.275 -6.129 -24.317 1.00 92.31 91 ALA A CA 1
ATOM 706 C C . ALA A 1 91 ? 19.801 -5.949 -25.772 1.00 92.31 91 ALA A C 1
ATOM 708 O O . ALA A 1 91 ? 20.588 -6.117 -26.700 1.00 92.31 91 ALA A O 1
ATOM 709 N N . ALA A 1 92 ? 18.542 -5.550 -25.970 1.00 93.00 92 ALA A N 1
ATOM 710 C CA . ALA A 1 92 ? 17.976 -5.199 -27.271 1.00 93.00 92 ALA A CA 1
ATOM 711 C C . ALA A 1 92 ? 18.391 -3.798 -27.776 1.00 93.00 92 ALA A C 1
ATOM 713 O O . ALA A 1 92 ? 17.974 -3.392 -28.860 1.00 93.00 92 ALA A O 1
ATOM 714 N N . GLY A 1 93 ? 19.187 -3.042 -27.009 1.00 91.25 93 GLY A N 1
ATOM 715 C CA . GLY A 1 93 ? 19.617 -1.686 -27.363 1.00 91.25 93 GLY A CA 1
ATOM 716 C C . GLY A 1 93 ? 18.516 -0.625 -27.255 1.00 91.25 93 GLY A C 1
ATOM 717 O O . GLY A 1 93 ? 18.672 0.475 -27.783 1.00 91.25 93 GLY A O 1
ATOM 718 N N . ILE A 1 94 ? 17.402 -0.930 -26.583 1.00 92.19 94 ILE A N 1
ATOM 719 C CA . ILE A 1 94 ? 16.275 -0.011 -26.405 1.00 92.19 94 ILE A CA 1
ATOM 720 C C . ILE A 1 94 ? 16.568 0.906 -25.202 1.00 92.19 94 ILE A C 1
ATOM 722 O O . ILE A 1 94 ? 16.732 0.409 -24.083 1.00 92.19 94 ILE A O 1
ATOM 726 N N . PRO A 1 95 ? 16.603 2.244 -25.373 1.00 88.62 95 PRO A N 1
ATOM 727 C CA . PRO A 1 95 ? 16.938 3.185 -24.302 1.00 88.62 95 PRO A CA 1
ATOM 728 C C . PRO A 1 95 ? 15.753 3.419 -23.345 1.00 88.62 95 PRO A C 1
ATOM 730 O O . PRO A 1 95 ? 15.207 4.517 -23.253 1.00 88.62 95 PRO A O 1
ATOM 733 N N . ILE A 1 96 ? 15.351 2.381 -22.607 1.00 89.75 96 ILE A N 1
ATOM 734 C CA . ILE A 1 96 ? 14.175 2.393 -21.718 1.00 89.75 96 ILE A CA 1
ATOM 735 C C . ILE A 1 96 ? 14.350 3.277 -20.469 1.00 89.75 96 ILE A C 1
ATOM 737 O O . ILE A 1 96 ? 13.371 3.713 -19.868 1.00 89.75 96 ILE A O 1
ATOM 741 N N . LEU A 1 97 ? 15.595 3.582 -20.086 1.00 90.19 97 LEU A N 1
ATOM 742 C CA . LEU A 1 97 ? 15.902 4.355 -18.879 1.00 90.19 97 LEU A CA 1
ATOM 743 C C . LEU A 1 97 ? 15.334 5.782 -18.932 1.00 90.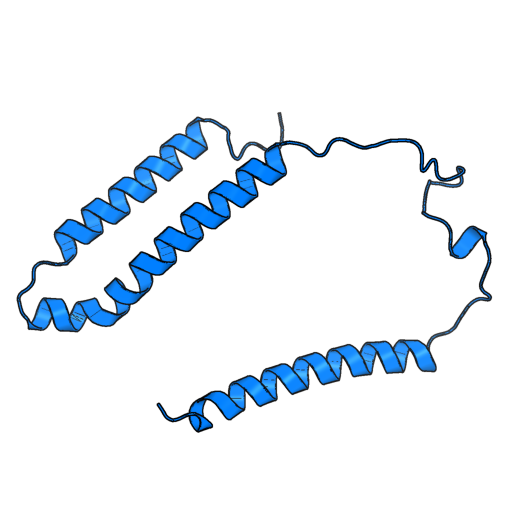19 97 LEU A C 1
ATOM 745 O O . LEU A 1 97 ? 14.785 6.256 -17.944 1.00 90.19 97 LEU A O 1
ATOM 749 N N . GLY A 1 98 ? 15.434 6.463 -20.078 1.00 92.50 98 GLY A N 1
ATOM 750 C CA . GLY A 1 98 ? 14.983 7.852 -20.227 1.00 92.50 98 GLY A CA 1
ATOM 751 C C . GLY A 1 98 ? 13.476 8.027 -19.995 1.00 92.50 98 GLY A C 1
ATOM 752 O O . GLY A 1 98 ? 13.093 8.781 -19.099 1.00 92.50 98 GLY A O 1
ATOM 753 N N . PRO A 1 99 ? 12.615 7.307 -20.740 1.00 91.25 99 PRO A N 1
ATOM 754 C CA . PRO A 1 99 ? 11.168 7.339 -20.533 1.00 91.25 99 PRO A CA 1
ATOM 755 C C . PRO A 1 99 ? 10.751 6.980 -19.103 1.00 91.25 99 PRO A C 1
ATOM 757 O O . PRO A 1 99 ? 9.856 7.614 -18.552 1.00 91.25 99 PRO A O 1
ATOM 760 N N . MET A 1 100 ? 11.424 6.016 -18.471 1.00 91.38 100 MET A N 1
ATOM 761 C CA . MET A 1 100 ? 11.081 5.576 -17.114 1.00 91.38 100 MET A CA 1
ATOM 762 C C . MET A 1 100 ? 11.538 6.543 -16.025 1.00 91.38 100 MET A C 1
ATOM 764 O O . MET A 1 100 ? 10.831 6.722 -15.034 1.00 91.38 100 MET A O 1
ATOM 768 N N . LEU A 1 101 ? 12.671 7.223 -16.216 1.00 92.75 101 LEU A N 1
ATOM 769 C CA . LEU A 1 101 ? 13.067 8.336 -15.355 1.00 92.75 101 LEU A CA 1
ATOM 770 C C . LEU A 1 101 ? 12.084 9.500 -15.476 1.00 92.75 101 LEU A C 1
ATOM 772 O O . LEU A 1 101 ? 11.725 10.088 -14.461 1.00 92.75 101 LEU A O 1
ATOM 776 N N . PHE A 1 102 ? 11.610 9.802 -16.687 1.00 94.94 102 PHE A N 1
ATOM 777 C CA . PHE A 1 102 ? 10.583 10.823 -16.887 1.00 94.94 102 PHE A CA 1
ATOM 778 C C . PHE A 1 102 ? 9.256 10.434 -16.222 1.00 94.94 102 PHE A C 1
ATOM 780 O O . PHE A 1 102 ? 8.691 11.237 -15.486 1.00 94.94 102 PHE A O 1
ATOM 787 N N . PHE A 1 103 ? 8.794 9.194 -16.411 1.00 92.31 103 PHE A N 1
ATOM 788 C CA . PHE A 1 103 ? 7.608 8.665 -15.736 1.00 92.31 103 PHE A CA 1
ATOM 789 C C . PHE A 1 103 ? 7.734 8.793 -14.212 1.00 92.31 103 PHE A C 1
ATOM 791 O O . PHE A 1 103 ? 6.906 9.437 -13.576 1.00 92.31 103 PHE A O 1
ATOM 798 N N . THR A 1 104 ? 8.830 8.289 -13.639 1.00 92.75 104 THR A N 1
ATOM 799 C CA . THR A 1 104 ? 9.099 8.364 -12.193 1.00 92.75 104 THR A CA 1
ATOM 800 C C . THR A 1 104 ? 9.172 9.811 -11.700 1.00 92.75 104 THR A C 1
ATOM 802 O O . THR A 1 104 ? 8.668 10.127 -10.626 1.00 92.75 104 THR A O 1
ATOM 805 N N . PHE A 1 105 ? 9.761 10.717 -12.485 1.00 95.19 105 PHE A N 1
ATOM 806 C CA . PHE A 1 105 ? 9.809 12.138 -12.154 1.00 95.19 105 PHE A CA 1
ATOM 807 C C . PHE A 1 105 ? 8.408 12.751 -12.047 1.00 95.19 105 PHE A C 1
ATOM 809 O O . PHE A 1 105 ? 8.146 13.486 -11.097 1.00 95.19 105 PHE A O 1
ATOM 816 N N . VAL A 1 106 ? 7.502 12.427 -12.974 1.00 94.12 106 VAL A N 1
ATOM 817 C CA . VAL A 1 106 ? 6.108 12.897 -12.929 1.00 94.12 106 VAL A CA 1
ATOM 818 C C . VAL A 1 106 ? 5.404 12.398 -11.664 1.00 94.12 106 VAL A C 1
ATOM 820 O O . VAL A 1 106 ? 4.745 13.194 -10.996 1.00 94.12 106 VAL A O 1
ATOM 823 N N . LEU A 1 107 ? 5.608 11.132 -11.281 1.00 91.56 107 LEU A N 1
ATOM 824 C CA . LEU A 1 107 ? 5.050 10.573 -10.042 1.00 91.56 107 LEU A CA 1
ATOM 825 C C . LEU A 1 107 ? 5.551 11.310 -8.797 1.00 91.56 107 LEU A C 1
ATOM 827 O O . LEU A 1 107 ? 4.767 11.740 -7.953 1.00 91.56 107 LEU A O 1
ATOM 831 N N . VAL A 1 108 ? 6.868 11.509 -8.699 1.00 92.06 108 VAL A N 1
ATOM 832 C CA . VAL A 1 108 ? 7.487 12.230 -7.578 1.00 92.06 108 VAL A CA 1
ATOM 833 C C . VAL A 1 108 ? 7.007 13.682 -7.533 1.00 92.06 108 VAL A C 1
ATOM 835 O O . VAL A 1 108 ? 6.755 14.210 -6.452 1.00 92.06 108 VAL A O 1
ATOM 838 N N . ALA A 1 109 ? 6.840 14.335 -8.684 1.00 94.69 109 ALA A N 1
ATOM 839 C CA . ALA A 1 109 ? 6.294 15.687 -8.748 1.00 94.69 109 ALA A CA 1
ATOM 840 C C . ALA A 1 109 ? 4.839 15.746 -8.248 1.00 94.69 109 ALA A C 1
ATOM 842 O O . ALA A 1 109 ? 4.502 16.661 -7.493 1.00 94.69 109 ALA A O 1
ATOM 843 N N . GLY A 1 110 ? 4.008 14.762 -8.612 1.00 91.00 110 GLY A N 1
ATOM 844 C CA . GLY A 1 110 ? 2.647 14.600 -8.091 1.00 91.00 110 GLY A CA 1
ATOM 845 C C . GLY A 1 110 ? 2.631 14.431 -6.571 1.00 91.00 110 GLY A C 1
ATOM 846 O O . GLY A 1 110 ? 1.964 15.193 -5.874 1.00 91.00 110 GLY A O 1
ATOM 847 N N . LEU A 1 111 ? 3.476 13.542 -6.043 1.00 90.12 111 LEU A N 1
ATOM 848 C CA . LEU A 1 111 ? 3.616 13.330 -4.601 1.00 90.12 111 LEU A CA 1
ATOM 849 C C . LEU A 1 111 ? 4.055 14.607 -3.864 1.00 90.12 111 LEU A C 1
ATOM 851 O O . LEU A 1 111 ? 3.514 14.947 -2.813 1.00 90.12 111 LEU A O 1
ATOM 855 N N . ILE A 1 112 ? 5.018 15.356 -4.412 1.00 92.94 112 ILE A N 1
ATOM 856 C CA . ILE A 1 112 ? 5.456 16.637 -3.833 1.00 92.94 112 ILE A CA 1
ATOM 857 C C . ILE A 1 112 ? 4.308 17.654 -3.823 1.00 92.94 112 ILE A C 1
ATOM 859 O O . ILE A 1 112 ? 4.168 18.409 -2.856 1.00 92.94 112 ILE A O 1
ATOM 863 N N . TYR A 1 113 ? 3.501 17.703 -4.885 1.00 92.44 113 TYR A N 1
ATOM 864 C CA . TYR A 1 113 ? 2.333 18.577 -4.950 1.00 92.44 113 TYR A CA 1
ATOM 865 C C . TYR A 1 113 ? 1.303 18.211 -3.875 1.00 92.44 113 TYR A C 1
ATOM 867 O O . TYR A 1 113 ? 0.853 19.086 -3.135 1.00 92.44 113 TYR A O 1
ATOM 875 N N . GLU A 1 114 ? 0.989 16.927 -3.729 1.00 88.81 114 GLU A N 1
ATOM 876 C CA . GLU A 1 114 ? 0.038 16.431 -2.733 1.00 88.81 114 GLU A CA 1
ATOM 877 C C . GLU A 1 114 ? 0.501 16.710 -1.302 1.00 88.81 114 GLU A C 1
ATOM 879 O O . GLU A 1 114 ? -0.281 17.217 -0.493 1.00 88.81 114 GLU A O 1
ATOM 884 N N . LEU A 1 115 ? 1.787 16.486 -1.009 1.00 88.81 115 LEU A N 1
ATOM 885 C CA . LEU A 1 115 ? 2.395 16.829 0.278 1.00 88.81 115 LEU A CA 1
ATOM 886 C C . LEU A 1 115 ? 2.258 18.323 0.584 1.00 88.81 115 LEU A C 1
ATOM 888 O O . LEU A 1 115 ? 1.871 18.695 1.690 1.00 88.81 115 LEU A O 1
ATOM 892 N N . LYS A 1 116 ? 2.519 19.192 -0.400 1.00 90.62 116 LYS A N 1
ATOM 893 C CA . LYS A 1 116 ? 2.358 20.646 -0.241 1.00 90.62 116 LYS A CA 1
ATOM 894 C C . LYS A 1 116 ? 0.899 21.083 -0.118 1.00 90.62 116 LYS A C 1
ATOM 896 O O . LYS A 1 116 ? 0.636 22.103 0.512 1.00 90.62 116 LYS A O 1
ATOM 901 N N . SER A 1 117 ? -0.035 20.346 -0.715 1.00 86.31 117 SER A N 1
ATOM 902 C CA . SER A 1 117 ? -1.472 20.638 -0.634 1.00 86.31 117 SER A CA 1
ATOM 903 C C . SER A 1 117 ? -2.081 20.324 0.739 1.00 86.31 117 SER A C 1
ATOM 905 O O . SER A 1 117 ? -3.209 20.726 1.013 1.00 86.31 117 SER A O 1
ATOM 907 N N . GLY A 1 118 ? -1.351 19.612 1.604 1.00 83.12 118 GLY A N 1
ATOM 908 C CA . GLY A 1 118 ? -1.839 19.193 2.916 1.00 83.12 118 GLY A CA 1
ATOM 909 C C . GLY A 1 118 ? -2.834 18.030 2.861 1.00 83.12 118 GLY A C 1
ATOM 910 O O . GLY A 1 118 ? -3.484 17.738 3.860 1.00 83.12 118 GLY A O 1
ATOM 911 N N . ALA A 1 119 ? -2.950 17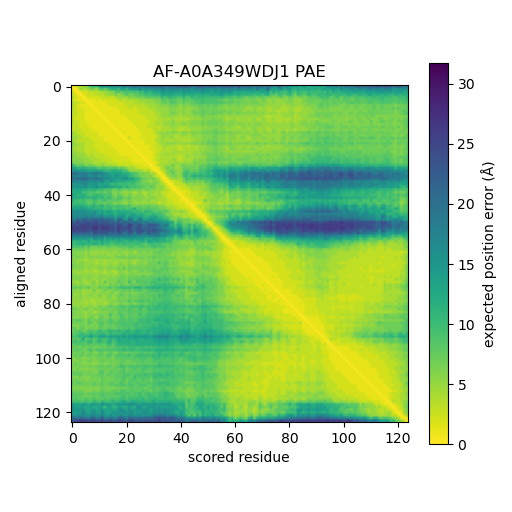.330 1.726 1.00 80.00 119 ALA A N 1
ATOM 912 C CA . ALA A 1 119 ? -3.861 16.192 1.555 1.00 80.00 119 ALA A CA 1
ATOM 913 C C . ALA A 1 119 ? -3.600 15.036 2.544 1.00 80.00 119 ALA A C 1
ATOM 915 O O . ALA A 1 119 ? -4.494 14.238 2.822 1.00 80.00 119 ALA A O 1
ATOM 916 N N . LEU A 1 120 ? -2.382 14.968 3.090 1.00 80.06 120 LEU A N 1
ATOM 917 C CA . LEU A 1 120 ? -1.941 13.975 4.071 1.00 80.06 120 LEU A CA 1
ATOM 918 C C . LEU A 1 120 ? -1.872 14.532 5.508 1.00 80.06 120 LEU A C 1
ATOM 920 O O . LEU A 1 120 ? -1.459 13.819 6.421 1.00 80.06 120 LEU A O 1
ATOM 924 N N . GLU A 1 121 ? -2.265 15.790 5.739 1.00 82.25 121 GLU A N 1
ATOM 925 C CA . GLU A 1 121 ? -2.268 16.383 7.080 1.00 82.25 121 GLU A CA 1
ATOM 926 C C . GLU A 1 121 ? -3.463 15.871 7.900 1.00 82.25 121 GLU A C 1
ATOM 928 O O . GLU A 1 121 ? -4.625 16.247 7.699 1.00 82.25 121 GLU A O 1
ATOM 933 N N . TRP A 1 122 ? -3.172 15.000 8.867 1.00 75.25 122 TRP A N 1
ATOM 934 C CA . TRP A 1 122 ? -4.193 14.439 9.751 1.00 75.25 122 TRP A CA 1
ATOM 935 C C . TRP A 1 122 ? -4.586 15.373 10.884 1.00 75.25 122 TRP A C 1
ATOM 937 O O . TRP A 1 122 ? -5.775 15.491 11.185 1.00 75.25 122 TRP A O 1
ATOM 947 N N . GLU A 1 123 ? -3.617 16.084 11.448 1.00 69.44 123 GLU A N 1
ATOM 948 C CA . GLU A 1 123 ? -3.831 17.014 12.549 1.00 69.44 123 GLU A CA 1
ATOM 949 C C . GLU A 1 123 ? -3.541 18.445 12.101 1.00 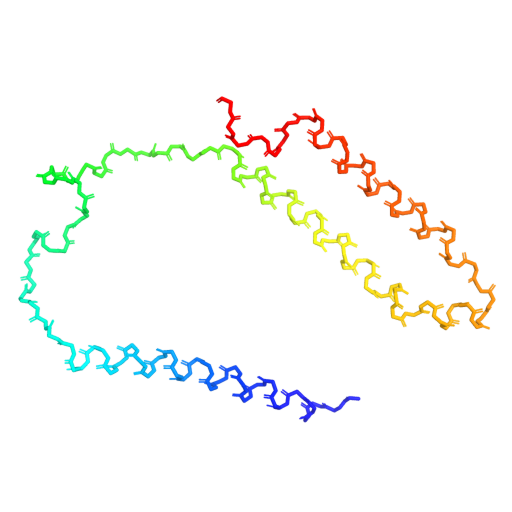69.44 123 GLU A C 1
ATOM 951 O O . GLU A 1 123 ? -2.424 18.794 11.721 1.00 69.44 123 GLU A O 1
ATOM 956 N N . LYS A 1 124 ? -4.596 19.252 12.145 1.00 53.84 124 LYS A N 1
ATOM 957 C CA . LYS A 1 124 ? -4.547 20.695 12.341 1.00 53.84 124 LYS A CA 1
ATOM 958 C C . LYS A 1 124 ? -5.594 21.026 13.384 1.00 53.84 124 LYS A C 1
ATOM 960 O O . LYS A 1 124 ? -6.696 20.435 13.274 1.00 53.84 124 LYS A O 1
#

Nearest PDB structures (foldseek):
  8qby-assembly1_A  TM=7.457E-01  e=5.154E-06  Paracoccus denitrificans PD1222
  6q8o-assembly1_A  TM=7.997E-01  e=4.456E-05  Thermus thermophilus HB8
  6zkc-assembly1_A  TM=7.353E-01  e=5.089E-04  Ovis aries
  6zjy-assembly1_A  TM=7.712E-01  e=6.723E-04  Thermus thermophilus